Protein AF-A0A0C5PN96-F1 (afdb_monomer)

Organism: Latilactobacillus sakei (NCBI:txid1599)

Structure (mmCIF, N/CA/C/O backbone):
data_AF-A0A0C5PN96-F1
#
_entry.id   AF-A0A0C5PN96-F1
#
loop_
_atom_site.group_PDB
_atom_site.id
_atom_site.type_symbol
_atom_site.label_atom_id
_atom_site.label_alt_id
_atom_site.label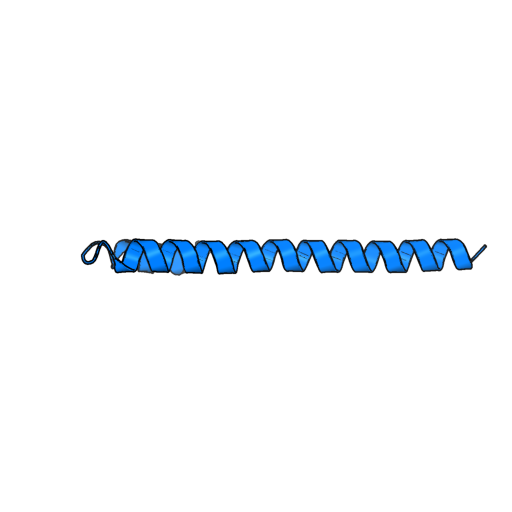_comp_id
_atom_site.label_asym_id
_atom_site.label_entity_id
_atom_site.label_seq_id
_atom_site.pdbx_PDB_ins_code
_atom_site.Cartn_x
_atom_site.Cartn_y
_atom_site.Cartn_z
_atom_site.occupancy
_atom_site.B_iso_or_equiv
_atom_site.auth_seq_id
_atom_site.auth_comp_id
_atom_site.auth_asym_id
_atom_site.auth_atom_id
_atom_site.pdbx_PDB_model_num
ATOM 1 N N . MET A 1 1 ? -14.514 8.932 -1.163 1.00 52.47 1 MET A N 1
ATOM 2 C CA . MET A 1 1 ? -15.181 8.163 -0.086 1.00 52.47 1 MET A CA 1
ATOM 3 C C . MET A 1 1 ? -14.162 7.984 1.029 1.00 52.47 1 MET A C 1
ATOM 5 O O . MET A 1 1 ? -13.093 7.482 0.698 1.00 52.47 1 MET A O 1
ATOM 9 N N . PRO A 1 2 ? -14.383 8.409 2.290 1.00 48.53 2 PRO A N 1
ATOM 10 C CA . PRO A 1 2 ? -13.485 7.954 3.342 1.00 48.53 2 PRO A CA 1
ATOM 11 C C . PRO A 1 2 ? -13.699 6.438 3.496 1.00 48.53 2 PRO A C 1
ATOM 13 O O . PRO A 1 2 ? -14.836 5.968 3.378 1.00 48.53 2 PRO A O 1
ATOM 16 N N . PRO A 1 3 ? -12.629 5.649 3.662 1.00 61.72 3 PRO A N 1
ATOM 17 C CA . PRO A 1 3 ? -12.727 4.203 3.616 1.00 61.72 3 PRO A CA 1
ATOM 18 C C . PRO A 1 3 ? -13.464 3.701 4.860 1.00 61.72 3 PRO A C 1
ATOM 20 O O . PRO A 1 3 ? -13.212 4.147 5.979 1.00 61.72 3 PRO A O 1
ATOM 23 N N . VAL A 1 4 ? -14.355 2.737 4.641 1.00 59.81 4 VAL A N 1
ATOM 24 C CA . VAL A 1 4 ? -15.173 1.986 5.614 1.00 59.81 4 VAL A CA 1
ATOM 25 C C . VAL A 1 4 ? -14.429 1.625 6.913 1.00 59.81 4 VAL A C 1
ATOM 27 O O . VAL A 1 4 ? -15.036 1.573 7.981 1.00 59.81 4 VAL A O 1
ATOM 30 N N . MET A 1 5 ? -13.105 1.472 6.855 1.00 58.84 5 MET A N 1
ATOM 31 C CA . MET A 1 5 ? -12.218 1.285 8.005 1.00 58.84 5 MET A CA 1
ATOM 32 C C . MET A 1 5 ? -12.392 2.310 9.135 1.00 58.84 5 MET A C 1
ATOM 34 O O . MET A 1 5 ? -12.296 1.926 10.298 1.00 58.84 5 MET A O 1
ATOM 38 N N . PHE A 1 6 ? -12.691 3.581 8.846 1.00 48.78 6 PHE A N 1
ATOM 39 C CA . PHE A 1 6 ? -12.792 4.607 9.897 1.00 48.78 6 PHE A CA 1
ATOM 40 C C . PHE A 1 6 ? -14.004 4.392 10.825 1.00 48.78 6 PHE A C 1
ATOM 42 O O . PHE A 1 6 ? -13.939 4.687 12.014 1.00 48.78 6 PHE A O 1
ATOM 49 N N . SER A 1 7 ? -15.094 3.814 10.304 1.00 54.47 7 SER A N 1
ATOM 50 C CA . SER A 1 7 ? -16.293 3.470 11.088 1.00 54.47 7 SER A CA 1
ATOM 51 C C . SER A 1 7 ? -16.134 2.177 11.890 1.00 54.47 7 SER A C 1
ATOM 53 O O . SER A 1 7 ? -16.876 1.952 12.846 1.00 54.47 7 SER A O 1
ATOM 55 N N . VAL A 1 8 ? -15.215 1.304 11.481 1.00 56.53 8 VAL A N 1
ATOM 56 C CA . VAL A 1 8 ? -14.919 0.060 12.195 1.00 56.53 8 VAL A CA 1
ATOM 57 C C . VAL A 1 8 ? -14.080 0.407 13.421 1.00 56.53 8 VAL A C 1
ATOM 59 O O . VAL A 1 8 ? -14.475 0.079 14.534 1.00 56.53 8 VAL A O 1
ATOM 62 N N . VAL A 1 9 ? -13.010 1.192 13.254 1.00 54.97 9 VAL A N 1
ATOM 63 C CA . VAL A 1 9 ? -12.096 1.594 14.342 1.00 54.97 9 VAL A CA 1
ATOM 64 C C . VAL A 1 9 ? -12.825 2.257 15.522 1.00 54.97 9 VAL A C 1
ATOM 66 O O . VAL A 1 9 ? -12.520 1.960 16.676 1.00 54.97 9 VAL A O 1
ATOM 69 N N . THR A 1 10 ? -13.843 3.087 15.272 1.00 54.56 10 THR A N 1
ATOM 70 C CA . THR A 1 10 ? -14.608 3.758 16.342 1.00 54.56 10 THR A CA 1
ATOM 71 C C . THR A 1 10 ? -15.547 2.828 17.121 1.00 54.56 10 THR A C 1
ATOM 73 O O . THR A 1 10 ? -15.939 3.164 18.239 1.00 54.56 10 THR A O 1
ATOM 76 N N . LYS A 1 11 ? -15.874 1.638 16.596 1.00 54.69 11 LYS A N 1
ATOM 77 C CA . LYS A 1 11 ? -16.739 0.644 17.262 1.00 54.69 11 LYS A CA 1
ATOM 78 C C . LYS A 1 11 ? -15.984 -0.311 18.200 1.00 54.69 11 LYS A C 1
ATOM 80 O O . LYS A 1 11 ? -16.605 -0.874 19.098 1.00 54.69 11 LYS A O 1
ATOM 85 N N . TYR A 1 12 ? -14.666 -0.467 18.043 1.00 53.19 12 TYR A N 1
ATOM 86 C CA . TYR A 1 12 ? -13.848 -1.446 18.788 1.00 53.19 12 TYR A CA 1
ATOM 87 C C . TYR A 1 12 ? -13.133 -0.884 20.026 1.00 53.19 12 TYR A C 1
ATOM 89 O O . TYR A 1 12 ? -12.326 -1.564 20.656 1.00 53.19 12 TYR A O 1
ATOM 97 N N . HIS A 1 13 ? -13.474 0.329 20.460 1.00 57.47 13 HIS A N 1
ATOM 98 C CA . HIS A 1 13 ? -12.826 0.984 21.601 1.00 57.47 13 HIS A CA 1
ATOM 99 C C . HIS A 1 13 ? -13.040 0.288 22.974 1.00 57.47 13 HIS A C 1
ATOM 101 O O . HIS A 1 13 ? -12.498 0.757 23.978 1.00 57.47 13 HIS A O 1
ATOM 107 N N . 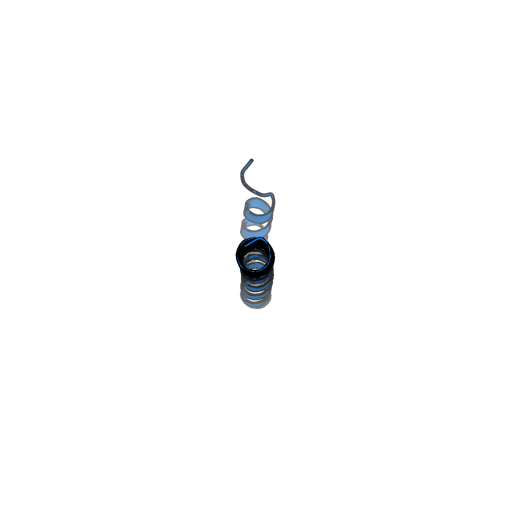LYS A 1 14 ? -13.800 -0.823 23.035 1.00 55.09 14 LYS A N 1
ATOM 108 C CA . LYS A 1 14 ? -14.063 -1.618 24.253 1.00 55.09 14 LYS A CA 1
ATOM 109 C C . LYS A 1 14 ? -13.024 -2.714 24.559 1.00 55.09 14 LYS A C 1
ATOM 111 O O . LYS A 1 14 ? -12.974 -3.143 25.704 1.00 55.09 14 LYS A O 1
ATOM 116 N N . GLU A 1 15 ? -12.148 -3.108 23.626 1.00 57.59 15 GLU A N 1
ATOM 117 C CA . GLU A 1 15 ? -11.143 -4.169 23.857 1.00 57.59 15 GLU A CA 1
ATOM 118 C C . GLU A 1 15 ? -9.737 -3.729 23.415 1.00 57.59 15 GLU A C 1
ATOM 120 O O . GLU A 1 15 ? -9.272 -3.988 22.307 1.00 57.59 15 GLU A O 1
ATOM 125 N N . ARG A 1 16 ? -9.029 -3.019 24.301 1.00 59.28 16 ARG A N 1
ATOM 126 C CA . ARG A 1 16 ? -7.757 -2.336 23.989 1.00 59.28 16 ARG A CA 1
ATOM 127 C C . ARG A 1 16 ? -6.602 -3.241 23.522 1.00 59.28 16 ARG A C 1
ATOM 129 O O . ARG A 1 16 ? -5.651 -2.721 22.952 1.00 59.28 16 ARG A O 1
ATOM 136 N N . HIS A 1 17 ? -6.667 -4.557 23.734 1.00 56.72 17 HIS A N 1
ATOM 137 C CA . HIS A 1 17 ? -5.603 -5.487 23.327 1.00 56.72 17 HIS A CA 1
ATOM 138 C C . HIS A 1 17 ? -5.765 -5.990 21.882 1.00 56.72 17 HIS A C 1
ATOM 140 O O . HIS A 1 17 ? -4.762 -6.144 21.187 1.00 56.72 17 HIS A O 1
ATOM 146 N N . SER A 1 18 ? -6.996 -6.179 21.387 1.00 56.72 18 SER A N 1
ATOM 147 C CA . SER A 1 18 ? -7.224 -6.558 19.981 1.00 56.72 18 SER A CA 1
ATO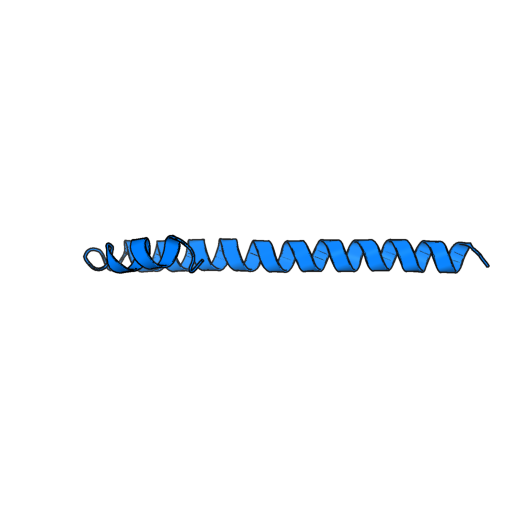M 148 C C . SER A 1 18 ? -7.100 -5.358 19.039 1.00 56.72 18 SER A C 1
ATOM 150 O O . SER A 1 18 ? -6.668 -5.515 17.901 1.00 56.72 18 SER A O 1
ATOM 152 N N . LEU A 1 19 ? -7.359 -4.140 19.532 1.00 55.22 19 LEU A N 1
ATOM 153 C CA . LEU A 1 19 ? -7.223 -2.906 18.754 1.00 55.22 19 LEU A CA 1
ATOM 154 C C . LEU A 1 19 ? -5.773 -2.625 18.316 1.00 55.22 19 LEU A C 1
ATOM 156 O O . LEU A 1 19 ? -5.553 -2.127 17.215 1.00 55.22 19 LEU A O 1
ATOM 160 N N . PHE A 1 20 ? -4.777 -2.952 19.150 1.00 57.09 20 PHE A N 1
ATOM 161 C CA . PHE A 1 20 ? -3.364 -2.794 18.785 1.00 57.09 20 PHE A CA 1
ATOM 162 C C . PHE A 1 20 ? -2.974 -3.749 17.651 1.00 57.09 20 PHE A C 1
ATOM 164 O O . PHE A 1 20 ? -2.386 -3.317 16.664 1.00 57.09 20 PHE A O 1
ATOM 171 N N . LEU A 1 21 ? -3.381 -5.020 17.757 1.00 58.41 21 LEU A N 1
ATOM 172 C CA . LEU A 1 21 ? -3.134 -6.032 16.727 1.00 58.41 21 LEU A CA 1
ATOM 173 C C . LEU A 1 21 ? -3.838 -5.681 15.409 1.00 58.41 21 LEU A C 1
ATOM 175 O O . LEU A 1 21 ? -3.205 -5.722 14.358 1.00 58.41 21 LEU A O 1
ATOM 179 N N . TYR A 1 22 ? -5.096 -5.236 15.465 1.00 62.75 22 TYR A N 1
ATOM 180 C CA . TYR A 1 22 ? -5.851 -4.825 14.279 1.00 62.75 22 TYR A CA 1
ATOM 181 C C . TYR A 1 22 ? -5.252 -3.568 13.623 1.00 62.75 22 TYR A C 1
ATOM 183 O O . TYR A 1 22 ? -5.182 -3.477 12.400 1.00 62.75 22 TYR A O 1
ATOM 191 N N . ASN A 1 23 ? -4.741 -2.617 14.414 1.00 64.88 23 ASN A N 1
ATOM 192 C CA . ASN A 1 23 ? -4.021 -1.452 13.889 1.00 64.88 23 ASN A CA 1
ATOM 193 C C . ASN A 1 23 ? -2.703 -1.844 13.208 1.00 64.88 23 ASN A C 1
ATOM 195 O O . ASN A 1 23 ? -2.384 -1.299 12.151 1.00 64.88 23 ASN A O 1
ATOM 199 N N . SER A 1 24 ? -1.950 -2.788 13.780 1.00 78.88 24 SER A N 1
ATOM 200 C CA . SER A 1 24 ? -0.715 -3.289 13.170 1.00 78.88 24 SER A CA 1
ATOM 201 C C . SER A 1 24 ? -0.977 -4.069 11.882 1.00 78.88 24 SER A C 1
ATOM 203 O O . SER A 1 24 ? -0.257 -3.871 10.908 1.00 78.88 24 SER A O 1
ATOM 205 N N . GLU A 1 25 ? -2.011 -4.908 11.840 1.00 80.75 25 GLU A N 1
ATOM 206 C CA . GLU A 1 25 ? -2.365 -5.695 10.654 1.00 80.75 25 GLU A CA 1
ATOM 207 C C . GLU A 1 25 ? -2.875 -4.809 9.509 1.00 80.75 25 GLU A C 1
ATOM 209 O O . GLU A 1 25 ? -2.454 -4.965 8.362 1.00 80.75 25 GLU A O 1
ATOM 214 N N . ILE A 1 26 ? -3.691 -3.800 9.826 1.00 81.88 26 ILE A N 1
ATOM 215 C CA . ILE A 1 26 ? -4.126 -2.783 8.863 1.00 81.88 26 ILE A CA 1
ATOM 216 C C . ILE A 1 26 ? -2.935 -1.989 8.32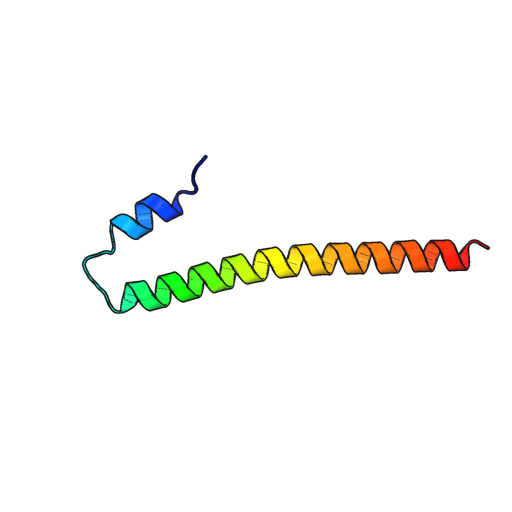4 1.00 81.88 26 ILE A C 1
ATOM 218 O O . ILE A 1 26 ? -2.821 -1.794 7.112 1.00 81.88 26 ILE A O 1
ATOM 222 N N . PHE A 1 27 ? -2.053 -1.513 9.209 1.00 83.44 27 PHE A N 1
ATOM 223 C CA . PHE A 1 27 ? -0.874 -0.758 8.796 1.00 83.44 27 PHE A CA 1
ATOM 224 C C . PHE A 1 27 ? 0.025 -1.613 7.902 1.00 83.44 27 PHE A C 1
ATOM 226 O O . PHE A 1 27 ? 0.453 -1.159 6.844 1.00 83.44 27 PHE A O 1
ATOM 233 N N . TYR A 1 28 ? 0.234 -2.875 8.278 1.00 86.06 28 TYR A N 1
ATOM 234 C CA . TYR A 1 28 ? 1.007 -3.822 7.492 1.00 86.06 28 TYR A CA 1
ATOM 235 C C . TYR A 1 28 ? 0.392 -4.047 6.105 1.00 86.06 28 TYR A C 1
ATOM 237 O O . TYR A 1 28 ? 1.093 -3.892 5.106 1.00 86.06 28 TYR A O 1
ATOM 245 N N . ALA A 1 29 ? -0.910 -4.329 6.013 1.00 86.06 29 ALA A N 1
ATOM 246 C CA . ALA A 1 29 ? -1.597 -4.506 4.734 1.00 86.06 29 ALA A CA 1
ATOM 247 C C . ALA A 1 29 ? -1.502 -3.252 3.844 1.00 86.06 29 ALA A C 1
ATOM 249 O O . ALA A 1 29 ? -1.220 -3.362 2.649 1.00 86.06 29 ALA A O 1
ATOM 250 N N . PHE A 1 30 ? -1.657 -2.059 4.428 1.00 85.38 30 PHE A N 1
ATOM 251 C CA . PHE A 1 30 ? -1.534 -0.786 3.715 1.00 85.38 30 PHE A CA 1
ATOM 252 C C . PHE A 1 30 ? -0.107 -0.534 3.207 1.00 85.38 30 PHE A C 1
ATOM 254 O O . PHE A 1 30 ? 0.094 -0.178 2.044 1.00 85.38 30 PHE A O 1
ATOM 261 N N . THR A 1 31 ? 0.906 -0.764 4.046 1.00 85.75 31 THR A N 1
ATOM 262 C CA . THR A 1 31 ? 2.312 -0.625 3.648 1.00 85.75 31 THR A CA 1
ATOM 263 C C . THR A 1 31 ? 2.683 -1.624 2.551 1.00 85.75 31 THR A C 1
ATOM 265 O O . THR A 1 31 ? 3.349 -1.246 1.587 1.00 85.75 31 THR A O 1
ATOM 268 N N . GLN A 1 32 ? 2.221 -2.874 2.646 1.00 86.19 32 GLN A N 1
ATOM 269 C CA . GLN A 1 32 ? 2.457 -3.890 1.616 1.00 86.19 32 GLN A CA 1
ATOM 270 C C . GLN A 1 32 ? 1.876 -3.481 0.259 1.00 86.19 32 GLN A C 1
ATOM 272 O O . GLN A 1 32 ? 2.516 -3.700 -0.769 1.00 86.19 32 GLN A O 1
ATOM 277 N N . ASP A 1 33 ? 0.699 -2.859 0.236 1.00 87.69 33 ASP A N 1
ATOM 278 C CA . ASP A 1 33 ? 0.075 -2.434 -1.015 1.00 87.69 33 ASP A CA 1
ATOM 279 C C . ASP A 1 33 ? 0.838 -1.283 -1.700 1.00 87.69 33 ASP A C 1
ATOM 281 O O . ASP A 1 33 ? 1.117 -1.331 -2.903 1.00 87.69 33 ASP A O 1
ATOM 285 N N . ILE A 1 34 ? 1.302 -0.300 -0.919 1.00 87.69 34 ILE A N 1
ATOM 286 C CA . ILE A 1 34 ? 2.158 0.788 -1.422 1.00 87.69 34 ILE A CA 1
ATOM 287 C C . ILE A 1 34 ? 3.472 0.236 -1.985 1.00 87.69 34 ILE A C 1
ATOM 289 O O . ILE A 1 34 ? 3.861 0.578 -3.108 1.00 87.69 34 ILE A O 1
ATOM 293 N N . LEU A 1 35 ? 4.154 -0.625 -1.225 1.00 90.25 35 LEU A N 1
ATOM 294 C CA . LEU A 1 35 ? 5.438 -1.198 -1.633 1.00 90.25 35 LEU A CA 1
ATOM 295 C C . LEU A 1 35 ? 5.299 -2.048 -2.899 1.00 90.25 35 LEU A C 1
ATOM 297 O O . LEU A 1 35 ? 6.150 -1.969 -3.786 1.00 90.25 35 LEU A O 1
ATOM 301 N N . ARG A 1 36 ? 4.201 -2.798 -3.032 1.00 88.94 36 ARG A N 1
ATOM 302 C CA . ARG A 1 36 ? 3.911 -3.600 -4.224 1.00 88.94 36 ARG A CA 1
ATOM 303 C C . ARG A 1 36 ? 3.732 -2.727 -5.469 1.00 88.94 36 ARG A C 1
ATOM 305 O O . ARG A 1 36 ? 4.314 -3.021 -6.512 1.00 88.94 36 ARG A O 1
ATOM 312 N N . SER A 1 37 ? 3.004 -1.616 -5.356 1.00 88.81 37 SER A N 1
ATOM 313 C CA . SER A 1 37 ? 2.866 -0.635 -6.445 1.00 88.81 37 SER A CA 1
ATOM 314 C C . SER A 1 37 ? 4.215 -0.022 -6.851 1.00 88.81 37 SER A C 1
ATOM 316 O O . SER A 1 37 ? 4.494 0.125 -8.044 1.00 88.81 37 SER A O 1
ATOM 318 N N . LEU A 1 38 ? 5.073 0.318 -5.884 1.00 91.69 38 LEU A N 1
ATOM 319 C CA . LEU A 1 38 ? 6.411 0.849 -6.168 1.00 91.69 38 LEU A CA 1
ATOM 320 C C . LEU A 1 38 ? 7.300 -0.189 -6.860 1.00 91.69 38 LEU A C 1
ATOM 322 O O . LEU A 1 38 ? 7.971 0.137 -7.840 1.00 91.69 38 LEU A O 1
ATOM 326 N N . PHE A 1 39 ? 7.259 -1.440 -6.403 1.00 94.75 39 PHE A N 1
ATOM 327 C CA . PHE A 1 39 ? 8.018 -2.532 -7.003 1.00 94.75 39 PHE A CA 1
ATOM 328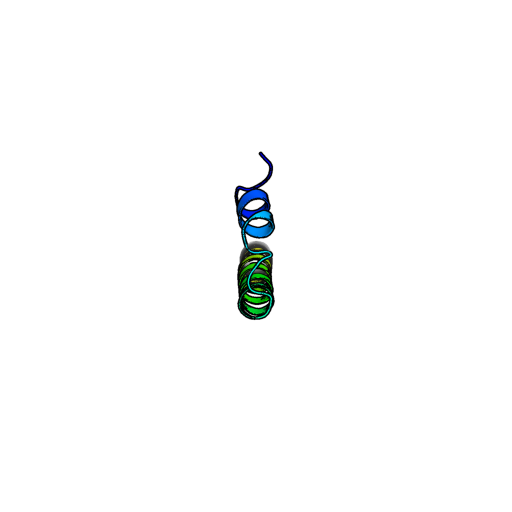 C C . PHE A 1 39 ? 7.646 -2.748 -8.475 1.00 94.75 39 PHE A C 1
ATOM 330 O O . PHE A 1 39 ? 8.532 -2.775 -9.330 1.00 94.75 39 PHE A O 1
ATOM 337 N N . TYR A 1 40 ? 6.349 -2.818 -8.797 1.00 93.81 40 TYR A N 1
ATOM 338 C CA . TYR A 1 40 ? 5.904 -2.981 -10.184 1.00 93.81 40 TYR A CA 1
ATOM 339 C C . TYR A 1 40 ? 6.302 -1.803 -11.080 1.00 93.81 40 TYR A C 1
ATOM 341 O O . TYR A 1 40 ? 6.719 -2.027 -12.217 1.00 93.81 40 TYR A O 1
ATOM 349 N N . ARG A 1 41 ? 6.245 -0.559 -10.582 1.00 92.94 41 ARG A N 1
ATOM 350 C CA . ARG A 1 41 ? 6.708 0.615 -11.349 1.00 92.94 41 ARG A CA 1
ATOM 351 C C . ARG A 1 41 ? 8.201 0.559 -11.642 1.00 92.94 41 ARG A C 1
ATOM 353 O O . ARG A 1 41 ? 8.603 0.815 -12.773 1.00 92.94 41 ARG A O 1
ATOM 360 N N . LEU A 1 42 ? 9.015 0.218 -10.645 1.00 94.50 42 LEU A N 1
ATOM 361 C CA . LEU A 1 42 ? 10.465 0.110 -10.815 1.00 94.50 42 LEU A CA 1
ATOM 362 C C . LEU A 1 42 ? 10.838 -1.022 -11.774 1.00 94.50 42 LEU A C 1
ATOM 364 O O . LEU A 1 42 ? 11.732 -0.851 -12.600 1.00 94.50 42 LEU A O 1
ATOM 368 N N . LEU A 1 43 ? 10.144 -2.159 -11.691 1.00 94.44 43 LEU A N 1
ATOM 369 C CA . LEU A 1 43 ? 10.340 -3.277 -12.610 1.00 94.44 43 LEU A CA 1
ATOM 370 C C . LEU A 1 43 ? 10.001 -2.877 -14.050 1.00 94.44 43 LEU A C 1
ATOM 372 O O . LEU A 1 43 ? 10.806 -3.108 -14.947 1.00 94.44 43 LEU A O 1
ATOM 376 N N . LEU A 1 44 ? 8.848 -2.237 -14.260 1.00 93.81 44 LEU A N 1
ATOM 377 C CA . LEU A 1 44 ? 8.432 -1.762 -15.578 1.00 93.81 44 LEU A CA 1
ATOM 378 C C . LEU A 1 44 ? 9.440 -0.764 -16.158 1.00 93.81 44 LEU A C 1
ATOM 380 O O . LEU A 1 44 ? 9.821 -0.888 -17.319 1.00 93.81 44 LEU A O 1
ATOM 384 N N . LEU A 1 45 ? 9.909 0.188 -15.346 1.00 94.25 45 LEU A N 1
ATOM 385 C CA . LEU A 1 45 ? 10.913 1.163 -15.766 1.00 94.25 45 LEU A CA 1
ATOM 386 C C . LEU A 1 45 ? 12.233 0.484 -16.149 1.00 94.25 45 LEU A C 1
ATOM 388 O O . LEU A 1 45 ? 12.799 0.808 -17.187 1.00 94.25 45 LEU A O 1
ATOM 392 N N . LYS A 1 46 ? 12.707 -0.481 -15.351 1.00 93.94 46 LYS A N 1
ATOM 393 C CA . LYS A 1 46 ? 13.917 -1.252 -15.671 1.00 93.94 46 LYS A CA 1
ATOM 394 C C . LYS A 1 46 ? 13.787 -1.994 -16.996 1.00 93.94 46 LYS A C 1
ATOM 396 O O . LYS A 1 46 ? 14.708 -1.945 -17.801 1.00 93.94 46 LYS A O 1
ATOM 401 N N . VAL A 1 47 ? 12.656 -2.664 -17.220 1.00 93.88 47 VAL A N 1
ATOM 402 C CA . VAL A 1 47 ? 12.391 -3.370 -18.480 1.00 93.88 47 VAL A CA 1
ATOM 403 C C . VAL A 1 47 ? 12.357 -2.382 -19.641 1.00 93.88 47 VAL A C 1
ATOM 405 O O . VAL A 1 47 ? 12.989 -2.634 -20.658 1.00 93.88 47 VAL A O 1
ATOM 408 N N . PHE A 1 48 ? 11.669 -1.251 -19.498 1.00 94.06 48 PHE A N 1
ATOM 409 C CA . PHE A 1 48 ? 11.613 -0.228 -20.539 1.00 94.06 48 PHE A CA 1
ATOM 410 C C . PHE A 1 48 ? 13.006 0.302 -20.900 1.00 94.06 48 PHE A C 1
ATOM 412 O O . PHE A 1 48 ? 13.369 0.279 -22.071 1.00 94.06 48 PHE A O 1
ATOM 419 N N . LEU A 1 49 ? 13.804 0.704 -19.905 1.00 92.88 49 LEU A N 1
ATOM 420 C CA . LEU A 1 49 ? 15.167 1.197 -20.123 1.00 92.88 49 LEU A CA 1
ATOM 421 C C . LEU A 1 49 ? 16.051 0.139 -20.793 1.00 92.88 49 LEU A C 1
ATOM 423 O O . LEU A 1 49 ? 16.678 0.429 -21.802 1.00 92.88 49 LEU A O 1
ATOM 427 N N . ALA A 1 50 ? 15.999 -1.111 -20.323 1.00 90.38 50 ALA A N 1
ATOM 428 C CA . ALA A 1 50 ? 16.743 -2.205 -20.941 1.00 90.38 50 ALA A CA 1
ATOM 429 C C . ALA A 1 50 ? 16.333 -2.451 -22.405 1.00 90.38 50 ALA A C 1
ATOM 431 O O . ALA A 1 50 ? 17.167 -2.820 -23.222 1.00 90.38 50 ALA A O 1
ATOM 432 N N . ASN A 1 51 ? 15.061 -2.258 -22.765 1.00 87.31 51 ASN A N 1
ATOM 433 C CA . ASN A 1 51 ? 14.627 -2.371 -24.160 1.00 87.31 51 ASN A CA 1
ATOM 434 C C . ASN A 1 51 ? 15.079 -1.178 -25.015 1.00 87.31 51 ASN A C 1
ATOM 436 O O . ASN A 1 51 ? 15.365 -1.371 -26.191 1.00 87.31 51 ASN A O 1
ATOM 440 N N . VAL A 1 52 ? 15.168 0.028 -24.445 1.00 84.62 52 VAL A N 1
ATOM 441 C CA . VAL A 1 52 ? 1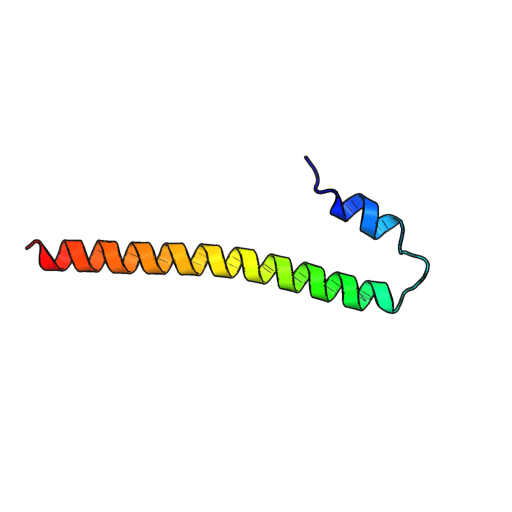5.716 1.207 -25.137 1.00 84.62 52 VAL A CA 1
ATOM 442 C C . VAL A 1 52 ? 17.210 1.029 -25.415 1.00 84.62 52 VAL A C 1
ATOM 444 O O . VAL A 1 52 ? 17.646 1.299 -26.530 1.00 84.62 52 VAL A O 1
ATOM 447 N N . ASP A 1 53 ? 17.971 0.512 -24.448 1.00 79.69 53 ASP A N 1
ATOM 448 C CA . ASP A 1 53 ? 19.417 0.288 -24.595 1.00 79.69 53 ASP A CA 1
ATOM 449 C C . ASP A 1 53 ? 19.749 -0.781 -25.652 1.00 79.69 53 ASP A C 1
ATOM 451 O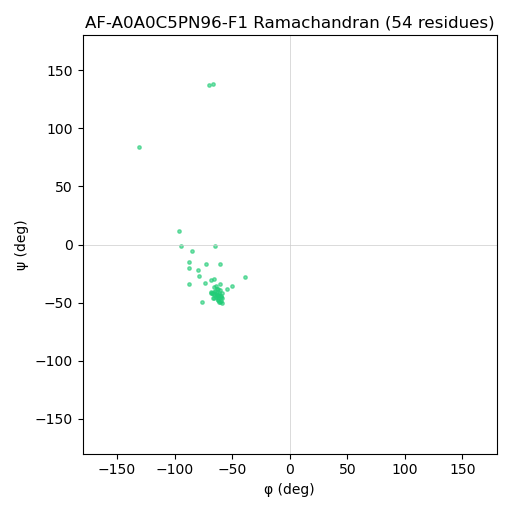 O . ASP A 1 53 ? 20.790 -0.710 -26.291 1.00 79.69 53 ASP A O 1
ATOM 455 N N . ASN A 1 54 ? 18.861 -1.761 -25.862 1.00 74.25 54 ASN A N 1
ATOM 456 C CA . ASN A 1 54 ? 19.022 -2.802 -26.886 1.00 74.25 54 ASN A CA 1
ATOM 457 C C . ASN A 1 54 ? 18.517 -2.382 -28.283 1.00 74.25 54 ASN A C 1
ATOM 459 O O . ASN A 1 54 ? 18.626 -3.166 -29.226 1.00 74.25 54 ASN A O 1
ATOM 463 N N . ALA A 1 55 ? 17.903 -1.203 -28.416 1.00 68.00 55 ALA A N 1
ATOM 464 C CA . ALA A 1 55 ? 17.339 -0.709 -29.674 1.00 68.00 55 ALA A CA 1
ATOM 465 C C . ALA A 1 55 ? 18.297 0.208 -30.467 1.00 68.00 55 ALA A C 1
ATOM 467 O O . ALA A 1 55 ? 17.933 0.648 -31.560 1.00 68.00 55 ALA A O 1
ATOM 468 N N . PHE A 1 56 ? 19.494 0.479 -29.935 1.00 55.19 56 PHE A N 1
ATOM 469 C CA . PHE A 1 56 ? 20.595 1.215 -30.571 1.00 55.19 56 PHE A CA 1
ATOM 470 C C . PHE A 1 56 ? 21.816 0.311 -30.759 1.00 55.19 56 PHE A C 1
ATOM 472 O O . PHE A 1 56 ? 22.565 0.559 -31.731 1.00 55.19 56 PHE A O 1
#

Secondary structure (DSSP, 8-state):
---THHHHHTT-TT-HHHHHHHHHHHHHHHHHHHHHHHHHHHHHHHHHHHHHHTT-

Sequence (56 aa):
MPPVMFSVVTKYHKERHSLFLYNSEIFYAFTQDILRSLFYRLLLLKVFLANVDNAF

Mean predicted aligned error: 11.76 Å

Foldseek 3Di:
DPDPVVVVLVVPPPDVVVSVVVVVVVVVVVVVVVVVVVVVVVVVVVVVVVVVVVVD

pLDDT: mean 74.32, std 16.39, range [48.53, 94.75]

Radiu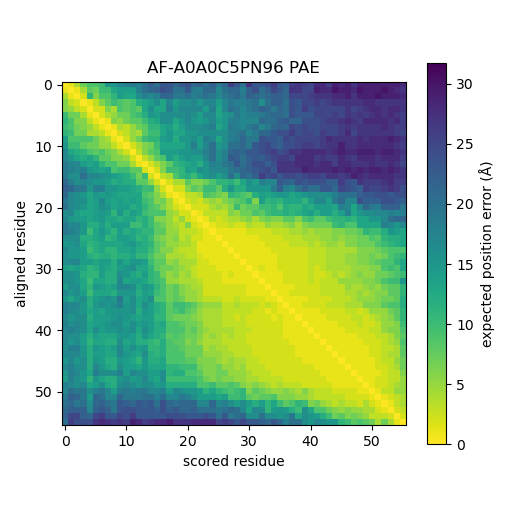s of gyration: 19.52 Å; Cα contacts (8 Å, |Δi|>4): 3; chains: 1; bounding box: 37×15×55 Å

Solvent-accessible surface area (backbone atoms only — not comparable to full-atom values): 3355 Å² total; per-residue (Å²): 128,86,62,72,63,64,68,50,61,71,70,49,77,85,44,77,72,60,47,54,54,52,52,50,51,51,51,48,55,53,51,50,53,55,52,50,56,52,49,53,52,53,52,51,50,51,53,51,52,56,53,56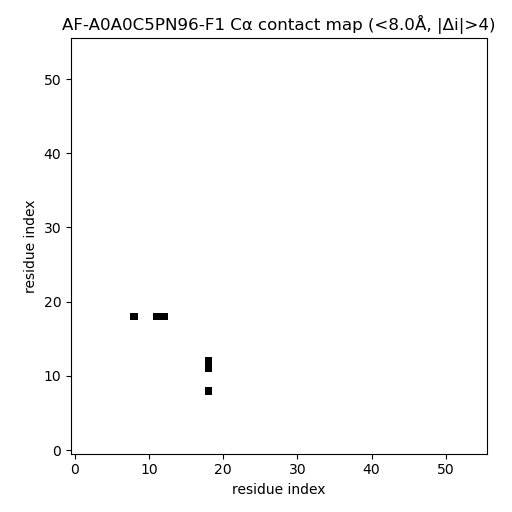,68,72,73,113